Protein AF-A0A2H3H7Q0-F1 (afdb_monomer_lite)

Sequence (134 aa):
MDFGANPGRKFRSNGLHGAVRRRQMPQIELYIRDFGVPVDVEDRDYATPVMYAMQLEHPYDLETITHLFSLGADPLVEFGDAGWNYAQYAFAMGKEDLAEWFKVKWLEAKAKANLTARTTPTSSRESSCTIGRD

Radius of gyration: 20.69 Å; chains: 1; bounding box: 75×32×47 Å

InterPro domains:
  IPR036770 Ankyrin repeat-containing domain superfamily [G3DSA:1.25.40.20] (1-127)
  IPR036770 Ankyrin repeat-containing domain superfamily [SSF48403] (10-103)

Organism: NCBI:txid327505

Foldseek 3Di:
DPDPFLQQDAAACGVLLVCLLVVVLVSNCCCCPVVVRPQQGAYNVRDGSLNSLLVDDPPRSVVSNVSSVVSPDDLCQFDDPVRDGPLNVSVVVVNNVVSVVSVVVNVVRVVVVVVVVVPPPPPPDDDDDDDDDD

Secondary structure (DSSP, 8-state):
--S---TT-TTS--HHHHHHHTT-HHHHHIIIIIS---TT---TTS--HHHHHTTSPTTHHHHHHHHHHHTT--TT-EETTTTEEHHHHHHHTT-HHHHHHHHHHHHHHHHHHHHHHHHS--------------

pLDDT: mean 86.57, std 16.11, range [40.41, 98.69]

Structure (mmCIF, N/CA/C/O backbone):
data_AF-A0A2H3H7Q0-F1
#
_entry.id   AF-A0A2H3H7Q0-F1
#
loop_
_atom_site.group_PDB
_atom_site.id
_atom_site.type_symbol
_atom_site.label_atom_id
_atom_site.label_alt_id
_atom_site.label_comp_id
_atom_site.label_asym_id
_atom_site.label_entity_id
_atom_site.label_seq_id
_atom_site.pdbx_PDB_ins_code
_atom_site.Cartn_x
_atom_site.Cartn_y
_atom_site.Cartn_z
_atom_site.occupancy
_atom_site.B_iso_or_equiv
_atom_site.auth_seq_id
_atom_site.auth_comp_id
_atom_site.auth_asym_id
_atom_site.auth_atom_id
_atom_site.pdbx_PDB_model_num
ATOM 1 N N . MET A 1 1 ? -6.424 -14.660 -23.745 1.00 40.41 1 MET A N 1
ATOM 2 C CA . MET A 1 1 ? -5.178 -14.715 -22.952 1.00 40.41 1 MET A CA 1
ATOM 3 C C . MET A 1 1 ? -4.873 -16.187 -22.739 1.00 40.41 1 MET A C 1
ATOM 5 O O . MET A 1 1 ? -5.611 -16.820 -22.003 1.00 40.41 1 MET A O 1
ATOM 9 N N . ASP A 1 2 ? -3.866 -16.730 -23.432 1.00 47.50 2 ASP A N 1
ATOM 10 C CA . ASP A 1 2 ? -3.677 -18.185 -23.630 1.00 47.50 2 ASP A CA 1
ATOM 11 C C . ASP A 1 2 ? -2.493 -18.800 -22.866 1.00 47.50 2 ASP A C 1
ATOM 13 O O . ASP A 1 2 ? -1.894 -19.782 -23.288 1.00 47.50 2 ASP A O 1
ATOM 17 N N . PHE A 1 3 ? -2.169 -18.282 -21.685 1.00 46.81 3 PHE A N 1
ATOM 18 C CA . PHE A 1 3 ? -1.283 -18.979 -20.753 1.00 46.81 3 PHE A CA 1
ATOM 19 C C . PHE A 1 3 ? -1.877 -18.802 -19.363 1.00 46.81 3 PHE A C 1
ATOM 21 O O . PHE A 1 3 ? -2.087 -17.664 -18.960 1.00 46.81 3 PHE A O 1
ATOM 28 N N . GLY A 1 4 ? -2.186 -19.894 -18.655 1.00 53.84 4 GLY A N 1
ATOM 29 C CA . GLY A 1 4 ? -2.887 -19.941 -17.356 1.00 53.84 4 GLY A CA 1
ATOM 30 C C . GLY A 1 4 ? -2.181 -19.264 -16.167 1.00 53.84 4 GLY A C 1
ATOM 31 O O . GLY A 1 4 ? -2.181 -19.793 -15.056 1.00 53.84 4 GLY A O 1
ATOM 32 N N . ALA A 1 5 ? -1.554 -18.110 -16.381 1.00 59.56 5 ALA A N 1
ATOM 33 C CA . ALA A 1 5 ? -1.069 -17.219 -15.351 1.00 59.56 5 ALA A CA 1
ATOM 34 C C . ALA A 1 5 ? -2.271 -16.640 -14.597 1.00 59.56 5 ALA A C 1
ATOM 36 O O . ALA A 1 5 ? -3.099 -15.937 -15.166 1.00 59.56 5 ALA A O 1
ATOM 37 N N . ASN A 1 6 ? -2.355 -16.939 -13.303 1.00 64.81 6 ASN A N 1
ATOM 38 C CA . ASN A 1 6 ? -3.302 -16.302 -12.399 1.00 64.81 6 ASN A CA 1
ATOM 39 C C . ASN A 1 6 ? -2.601 -15.102 -11.731 1.00 64.81 6 ASN A C 1
ATOM 41 O O . ASN A 1 6 ? -1.754 -15.315 -10.853 1.00 64.81 6 ASN A O 1
ATOM 45 N N . PRO A 1 7 ? -2.920 -13.855 -12.125 1.00 61.91 7 PRO A N 1
ATOM 46 C CA . PRO A 1 7 ? -2.266 -12.666 -11.585 1.00 61.91 7 PRO A CA 1
ATOM 47 C C . PRO A 1 7 ? -2.603 -12.401 -10.112 1.00 61.91 7 PRO A C 1
ATOM 49 O O . PRO A 1 7 ? -1.845 -11.687 -9.461 1.00 61.91 7 PRO A O 1
ATOM 52 N N . GLY A 1 8 ? -3.662 -13.020 -9.577 1.00 61.25 8 GLY A N 1
ATOM 53 C CA . GLY A 1 8 ? -4.069 -12.969 -8.170 1.00 61.25 8 GLY A CA 1
ATOM 54 C C . GLY A 1 8 ? -3.731 -14.226 -7.372 1.00 61.25 8 GLY A C 1
ATOM 55 O O . GLY A 1 8 ? -4.306 -14.462 -6.309 1.00 61.25 8 GLY A O 1
ATOM 56 N N . ARG A 1 9 ? -2.829 -15.079 -7.872 1.00 69.62 9 ARG A N 1
ATOM 57 C CA . ARG A 1 9 ? -2.423 -16.286 -7.146 1.00 69.62 9 ARG A CA 1
ATOM 58 C C . ARG A 1 9 ? -1.757 -15.894 -5.824 1.00 69.62 9 ARG A C 1
ATOM 60 O O . ARG A 1 9 ? -0.689 -15.288 -5.832 1.00 69.62 9 ARG A O 1
ATOM 67 N N . LYS A 1 10 ? -2.361 -16.303 -4.706 1.00 57.66 10 LYS A N 1
ATOM 68 C CA . LYS A 1 10 ? -1.784 -16.141 -3.364 1.00 57.66 10 LYS A CA 1
ATOM 69 C C . LYS A 1 10 ? -0.451 -16.899 -3.238 1.00 57.66 10 LYS A C 1
ATOM 71 O O . LYS A 1 10 ? -0.252 -17.935 -3.8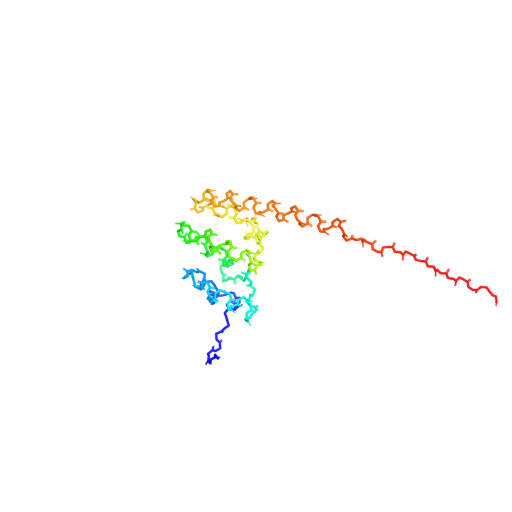90 1.00 57.66 10 LYS A O 1
ATOM 76 N N . PHE A 1 11 ? 0.443 -16.407 -2.380 1.00 54.78 11 PHE A N 1
ATOM 77 C CA . PHE A 1 11 ? 1.654 -17.114 -1.928 1.00 54.78 11 PHE A CA 1
ATOM 78 C C . PHE A 1 11 ? 2.774 -17.312 -2.975 1.00 54.78 11 PHE A C 1
ATOM 80 O O . PHE A 1 11 ? 3.592 -18.240 -2.875 1.00 54.78 11 PHE A O 1
ATOM 87 N N . ARG A 1 12 ? 2.826 -16.447 -3.999 1.00 59.22 12 ARG A N 1
ATOM 88 C CA . ARG A 1 12 ? 3.988 -16.197 -4.880 1.00 59.22 12 ARG A CA 1
ATOM 89 C C . ARG A 1 12 ? 4.002 -14.721 -5.287 1.00 59.22 12 ARG A C 1
ATOM 91 O O . ARG A 1 12 ? 2.928 -14.135 -5.366 1.00 59.22 12 ARG A O 1
ATOM 98 N N . SER A 1 13 ? 5.178 -14.160 -5.606 1.00 57.69 13 SER A N 1
ATOM 99 C CA . SER A 1 13 ? 5.256 -12.866 -6.306 1.00 57.69 13 SER A CA 1
ATOM 100 C C . SER A 1 13 ? 4.405 -12.979 -7.574 1.00 57.69 13 SER A C 1
ATOM 102 O O . SER A 1 13 ? 4.705 -13.771 -8.473 1.00 57.69 13 SER A O 1
ATOM 104 N N . ASN A 1 14 ? 3.246 -12.327 -7.544 1.00 70.50 14 ASN A N 1
ATOM 105 C CA . ASN A 1 14 ? 2.165 -12.529 -8.502 1.00 70.50 14 ASN A CA 1
ATOM 106 C C . ASN A 1 14 ? 2.187 -11.432 -9.577 1.00 70.50 14 ASN A C 1
ATOM 108 O O . ASN A 1 14 ? 3.053 -10.551 -9.580 1.00 70.50 14 ASN A O 1
ATOM 112 N N . GLY A 1 15 ? 1.236 -11.500 -10.511 1.00 84.38 15 GLY A N 1
ATOM 113 C CA . GLY A 1 15 ? 1.127 -10.516 -11.585 1.00 84.38 15 GLY A CA 1
ATOM 114 C C . GLY A 1 15 ? 0.970 -9.091 -11.050 1.00 84.38 15 GLY A C 1
ATOM 115 O O . GLY A 1 15 ? 1.643 -8.189 -11.549 1.00 84.38 15 GLY A O 1
ATOM 116 N N . LEU A 1 16 ? 0.150 -8.897 -10.011 1.00 93.44 16 LEU A N 1
ATOM 117 C CA . LEU A 1 16 ? -0.135 -7.578 -9.443 1.00 93.44 16 LEU A CA 1
ATOM 118 C C . LEU A 1 16 ? 1.083 -6.953 -8.746 1.00 93.44 16 LEU A C 1
ATOM 120 O O . LEU A 1 16 ? 1.428 -5.815 -9.057 1.00 93.44 16 LEU A O 1
ATOM 124 N N . HIS A 1 17 ? 1.800 -7.698 -7.901 1.00 93.25 17 HIS A N 1
ATOM 125 C CA . HIS A 1 17 ? 3.039 -7.218 -7.269 1.00 93.25 17 HIS A CA 1
ATOM 126 C C . HIS A 1 17 ? 4.089 -6.802 -8.308 1.00 93.25 17 HIS A C 1
ATOM 128 O O . HIS A 1 17 ? 4.707 -5.739 -8.208 1.00 93.25 17 HIS A O 1
ATOM 134 N N . GLY A 1 18 ? 4.267 -7.624 -9.350 1.00 92.31 18 GLY A N 1
ATOM 135 C CA . GLY A 1 18 ? 5.181 -7.324 -10.450 1.00 92.31 18 GLY A CA 1
ATOM 136 C C . GLY A 1 18 ? 4.773 -6.082 -11.249 1.00 92.31 18 GLY A C 1
ATOM 137 O O . GLY A 1 18 ? 5.641 -5.282 -11.607 1.00 92.31 18 GLY A O 1
ATOM 138 N N . ALA A 1 19 ? 3.473 -5.900 -11.504 1.00 95.38 19 ALA A N 1
ATOM 139 C CA . ALA A 1 19 ? 2.935 -4.721 -12.180 1.00 95.38 19 ALA A CA 1
ATOM 140 C C . ALA A 1 19 ? 3.152 -3.444 -11.355 1.00 95.38 19 ALA A C 1
ATOM 142 O O . ALA A 1 19 ? 3.615 -2.445 -11.907 1.00 95.38 19 ALA A O 1
ATOM 143 N N . VAL A 1 20 ? 2.918 -3.501 -10.038 1.00 97.31 20 VAL A N 1
ATOM 144 C CA . VAL A 1 20 ? 3.194 -2.402 -9.098 1.00 97.31 20 VAL A CA 1
ATOM 145 C C . VAL A 1 20 ? 4.668 -2.023 -9.096 1.00 97.31 20 VAL A C 1
ATOM 147 O O . VAL A 1 20 ? 5.000 -0.864 -9.333 1.00 97.31 20 VAL A O 1
ATOM 150 N N . ARG A 1 21 ? 5.575 -2.995 -8.932 1.00 94.69 21 ARG A N 1
ATOM 151 C CA . ARG A 1 21 ? 7.025 -2.733 -8.920 1.00 94.69 21 ARG A CA 1
ATOM 152 C C . ARG A 1 21 ? 7.526 -2.089 -10.216 1.00 94.69 21 ARG A C 1
ATOM 154 O O . ARG A 1 21 ? 8.532 -1.391 -10.220 1.00 94.69 21 ARG A O 1
ATOM 161 N N . ARG A 1 22 ? 6.844 -2.352 -11.334 1.00 94.38 22 ARG A N 1
ATOM 162 C CA . ARG A 1 22 ? 7.148 -1.781 -12.656 1.00 94.38 22 ARG A CA 1
ATOM 163 C C . ARG A 1 22 ? 6.316 -0.539 -12.987 1.00 94.38 22 ARG A C 1
ATOM 165 O O . ARG A 1 22 ? 6.453 -0.025 -14.093 1.00 94.38 22 ARG A O 1
ATOM 172 N N . ARG A 1 23 ? 5.451 -0.085 -12.072 1.00 96.31 23 ARG A N 1
ATOM 173 C CA . ARG A 1 23 ? 4.514 1.037 -12.248 1.00 96.31 23 ARG A CA 1
ATOM 174 C C . ARG A 1 23 ? 3.656 0.937 -13.508 1.00 96.31 23 ARG A C 1
ATOM 176 O O . ARG A 1 23 ? 3.368 1.927 -14.176 1.00 96.31 23 ARG A O 1
ATOM 183 N N . GLN A 1 24 ? 3.241 -0.274 -13.855 1.00 96.31 24 GLN A N 1
ATOM 184 C CA . GLN A 1 24 ? 2.378 -0.501 -15.007 1.00 96.31 24 GLN A CA 1
ATOM 185 C C . GLN A 1 24 ? 0.922 -0.220 -14.616 1.00 96.31 24 GLN A C 1
ATOM 187 O O . GLN A 1 24 ? 0.142 -1.155 -14.473 1.00 96.31 24 GLN A O 1
ATOM 192 N N . MET A 1 25 ? 0.555 1.056 -14.433 1.00 96.62 25 MET A N 1
ATOM 193 C CA . MET A 1 25 ? -0.792 1.458 -13.979 1.00 96.62 25 MET A CA 1
ATOM 194 C C . MET A 1 25 ? -1.930 0.812 -14.787 1.00 96.62 25 MET A C 1
ATOM 196 O O . MET A 1 25 ? -2.810 0.220 -14.166 1.00 96.62 25 MET A O 1
ATOM 200 N N . PRO A 1 26 ? -1.884 0.766 -16.137 1.00 96.19 26 PRO A N 1
ATOM 201 C CA . PRO A 1 26 ? -2.926 0.080 -16.905 1.00 96.19 26 PRO A CA 1
ATOM 202 C C . PRO A 1 26 ? -3.039 -1.410 -16.564 1.00 96.19 26 PRO A C 1
ATOM 204 O O . PRO A 1 26 ? -4.125 -1.978 -16.566 1.00 96.19 26 PRO A O 1
ATOM 207 N N . GLN A 1 27 ? -1.915 -2.054 -16.240 1.00 95.44 27 GLN A N 1
ATOM 208 C CA . GLN A 1 27 ? -1.879 -3.467 -15.882 1.00 95.44 27 GLN A CA 1
ATOM 209 C C . GLN A 1 27 ? -2.388 -3.716 -14.456 1.00 95.44 27 GLN A C 1
ATOM 211 O O . GLN A 1 27 ? -3.026 -4.739 -14.214 1.00 95.44 27 GLN A O 1
ATOM 216 N N . ILE A 1 28 ? -2.122 -2.786 -13.531 1.00 96.94 28 ILE A N 1
ATOM 217 C CA . ILE A 1 28 ? -2.667 -2.786 -12.166 1.00 96.94 28 ILE A CA 1
ATOM 218 C C . ILE A 1 28 ? -4.196 -2.709 -12.231 1.00 96.94 28 ILE A C 1
ATOM 220 O O . ILE A 1 28 ? -4.874 -3.561 -11.657 1.00 96.94 28 ILE A O 1
ATOM 224 N N . GLU A 1 29 ? -4.733 -1.745 -12.985 1.00 97.00 29 GLU A N 1
ATOM 225 C CA . GLU A 1 29 ? -6.179 -1.590 -13.167 1.00 97.00 29 GLU A CA 1
ATOM 226 C C . GLU A 1 29 ? -6.807 -2.814 -13.836 1.00 97.00 29 GLU A C 1
ATOM 228 O O . GLU A 1 29 ? -7.794 -3.334 -13.322 1.00 97.00 29 GLU A O 1
ATOM 233 N N . LEU A 1 30 ? -6.208 -3.313 -14.924 1.00 94.62 30 LEU A N 1
ATOM 234 C CA . LEU A 1 30 ? -6.664 -4.513 -15.632 1.00 94.62 30 LEU A CA 1
ATOM 235 C C . LEU A 1 30 ? -6.754 -5.725 -14.688 1.00 94.62 30 LEU A C 1
ATOM 237 O O . LEU A 1 30 ? -7.744 -6.452 -14.691 1.00 94.62 30 LEU A O 1
ATOM 241 N N . TYR A 1 31 ? -5.747 -5.944 -13.838 1.00 94.00 31 TYR A N 1
ATOM 242 C CA . TYR A 1 31 ? -5.773 -7.059 -12.889 1.00 94.00 31 TYR A CA 1
ATOM 243 C C . TYR A 1 31 ? -6.842 -6.904 -11.808 1.00 94.00 31 TYR A C 1
ATOM 245 O O . TYR A 1 31 ? -7.526 -7.880 -11.498 1.00 94.00 31 TYR A O 1
ATOM 253 N N . ILE A 1 32 ? -7.001 -5.710 -11.240 1.00 95.75 32 ILE A N 1
ATOM 254 C CA . ILE A 1 32 ? -7.946 -5.497 -10.139 1.00 95.75 32 ILE A CA 1
ATOM 255 C C . ILE A 1 32 ? -9.391 -5.448 -10.652 1.00 95.75 32 ILE A C 1
ATOM 257 O O . ILE A 1 32 ? -10.254 -6.134 -10.111 1.00 95.75 32 ILE A O 1
ATOM 261 N N . ARG A 1 33 ? -9.666 -4.666 -11.701 1.00 95.00 33 ARG A N 1
ATOM 262 C CA . ARG A 1 33 ? -11.031 -4.413 -12.188 1.00 95.00 33 ARG A CA 1
ATOM 263 C C . ARG A 1 33 ? -11.559 -5.533 -13.073 1.00 95.00 33 ARG A C 1
ATOM 265 O O . ARG A 1 33 ? -12.680 -5.984 -12.858 1.00 95.00 33 ARG A O 1
ATOM 272 N N . ASP A 1 34 ? -10.754 -6.005 -14.021 1.00 91.50 34 ASP A N 1
ATOM 273 C CA . ASP A 1 34 ? -11.257 -6.924 -15.048 1.00 91.50 34 ASP A CA 1
ATOM 274 C C . ASP A 1 34 ? -11.032 -8.384 -14.650 1.00 91.50 34 ASP A C 1
ATOM 276 O O . ASP A 1 34 ? -11.852 -9.247 -14.963 1.00 91.50 34 ASP A O 1
ATOM 280 N N . PHE A 1 35 ? -9.940 -8.679 -13.933 1.00 89.50 35 PHE A N 1
ATOM 281 C CA . PHE A 1 35 ? -9.648 -10.036 -13.446 1.00 89.50 35 PHE A CA 1
ATOM 282 C C . PHE A 1 35 ? -10.008 -10.262 -11.980 1.00 89.50 35 PHE A C 1
ATOM 284 O O . PHE A 1 35 ? -9.824 -11.374 -11.483 1.00 89.50 35 PHE A O 1
ATOM 291 N N . GLY A 1 36 ? -10.535 -9.242 -11.296 1.00 91.12 36 GLY A N 1
ATOM 292 C CA . GLY A 1 36 ? -11.016 -9.361 -9.921 1.00 91.12 36 GLY A CA 1
ATOM 293 C C . GLY A 1 36 ? -9.929 -9.770 -8.929 1.00 91.12 36 GLY A C 1
ATOM 294 O O . GLY A 1 36 ? -10.227 -10.416 -7.923 1.00 91.12 36 GLY A O 1
ATOM 295 N N . VAL A 1 37 ? -8.660 -9.460 -9.216 1.00 92.56 37 VAL A N 1
ATOM 296 C CA . VAL A 1 37 ? -7.566 -9.734 -8.283 1.00 92.56 37 VAL A CA 1
ATOM 297 C C . VAL A 1 37 ? -7.766 -8.868 -7.038 1.00 92.56 37 VAL A C 1
ATOM 299 O O . VAL A 1 37 ? -7.864 -7.647 -7.177 1.00 92.56 37 VAL A O 1
ATOM 302 N N . PRO A 1 38 ? -7.794 -9.452 -5.823 1.00 94.94 38 PRO A N 1
ATOM 303 C CA . PRO A 1 38 ? -7.860 -8.664 -4.600 1.00 94.94 38 PRO A CA 1
ATOM 304 C C . PRO A 1 38 ? -6.687 -7.686 -4.538 1.00 94.94 38 PRO A C 1
ATOM 306 O O . PRO A 1 38 ? -5.535 -8.085 -4.699 1.00 94.94 38 PRO A O 1
ATOM 309 N N . VAL A 1 39 ? -6.980 -6.412 -4.307 1.00 96.44 39 VAL A N 1
ATOM 310 C CA . VAL A 1 39 ? -5.969 -5.347 -4.275 1.00 96.44 39 VAL A CA 1
ATOM 311 C C . VAL A 1 39 ? -4.959 -5.525 -3.134 1.00 96.44 39 VAL A C 1
ATOM 313 O O . VAL A 1 39 ? -3.786 -5.231 -3.327 1.00 96.44 39 VAL A O 1
ATOM 316 N N . ASP A 1 40 ? -5.378 -6.100 -2.003 1.00 95.50 40 ASP A N 1
ATOM 317 C CA . ASP A 1 40 ? -4.518 -6.433 -0.856 1.00 95.50 40 ASP A CA 1
ATOM 318 C C . ASP A 1 40 ? -4.037 -7.895 -0.886 1.00 95.50 40 ASP A C 1
ATOM 320 O O . ASP A 1 40 ? -3.815 -8.523 0.145 1.00 95.50 40 ASP A O 1
ATOM 324 N N . VAL A 1 41 ? -3.924 -8.498 -2.076 1.00 92.75 41 VAL A N 1
ATOM 325 C CA . VAL A 1 41 ? -3.430 -9.876 -2.210 1.00 92.75 41 VAL A CA 1
ATOM 326 C C . VAL A 1 41 ? -2.008 -10.009 -1.666 1.00 92.75 41 VAL A C 1
ATOM 328 O O . VAL A 1 41 ? -1.101 -9.338 -2.129 1.00 92.75 41 VAL A O 1
ATOM 331 N N . GLU A 1 42 ? -1.786 -10.943 -0.753 1.00 92.12 42 GLU A N 1
ATOM 332 C CA . GLU A 1 42 ? -0.451 -11.220 -0.217 1.00 92.12 42 GLU A CA 1
ATOM 333 C C . GLU A 1 42 ? 0.369 -12.148 -1.130 1.00 92.12 42 GLU A C 1
ATOM 335 O O . GLU A 1 42 ? -0.150 -13.100 -1.742 1.00 92.12 42 GLU A O 1
ATOM 340 N N . ASP A 1 43 ? 1.677 -11.895 -1.209 1.00 88.06 43 ASP A N 1
ATOM 341 C CA . ASP A 1 43 ? 2.639 -12.832 -1.785 1.00 88.06 43 ASP A CA 1
ATOM 342 C C . ASP A 1 43 ? 3.048 -13.942 -0.788 1.00 88.06 43 ASP A C 1
ATOM 344 O O . ASP A 1 43 ? 2.281 -14.321 0.094 1.00 88.06 43 ASP A O 1
ATOM 348 N N . ARG A 1 44 ? 4.201 -14.595 -0.995 1.00 86.31 44 ARG A N 1
ATOM 349 C CA . ARG A 1 44 ? 4.665 -15.675 -0.102 1.00 86.31 44 ARG A CA 1
ATOM 350 C C . ARG A 1 44 ? 5.204 -15.147 1.227 1.00 86.31 44 ARG A C 1
ATOM 352 O O . ARG A 1 44 ? 5.144 -15.868 2.216 1.00 86.31 44 ARG A O 1
ATOM 359 N N . ASP A 1 45 ? 5.721 -13.931 1.215 1.00 87.31 45 ASP A N 1
ATOM 360 C CA . ASP A 1 45 ? 6.363 -13.287 2.352 1.00 87.31 45 ASP A CA 1
ATOM 361 C C . ASP A 1 45 ? 5.366 -12.367 3.078 1.00 87.31 45 ASP A C 1
ATOM 363 O O . ASP A 1 45 ? 5.762 -11.488 3.837 1.00 87.31 45 ASP A O 1
ATOM 367 N N . TYR A 1 46 ? 4.064 -12.585 2.838 1.00 89.94 46 TYR A N 1
ATOM 368 C CA . TYR A 1 46 ? 2.944 -11.790 3.346 1.00 89.94 46 TYR A CA 1
ATOM 369 C C . TYR A 1 46 ? 2.991 -10.318 2.915 1.00 89.94 46 TYR A C 1
ATOM 371 O O . TYR A 1 46 ? 2.336 -9.468 3.515 1.00 89.94 46 TYR A O 1
ATOM 379 N N . ALA A 1 47 ? 3.750 -10.002 1.863 1.00 92.00 47 ALA A N 1
ATOM 380 C CA . ALA A 1 47 ? 3.827 -8.645 1.358 1.00 92.00 47 ALA A CA 1
ATOM 381 C C . ALA A 1 47 ? 2.619 -8.338 0.471 1.00 92.00 47 ALA A C 1
ATOM 383 O O . ALA A 1 47 ? 2.255 -9.145 -0.386 1.00 92.00 47 ALA A O 1
ATOM 384 N N . THR A 1 48 ? 2.017 -7.165 0.671 1.00 95.50 48 THR A N 1
ATOM 385 C CA . THR A 1 48 ? 0.904 -6.657 -0.143 1.00 95.50 48 THR A CA 1
ATOM 386 C C . THR A 1 48 ? 1.418 -5.809 -1.313 1.00 95.50 48 THR A C 1
ATOM 388 O O . THR A 1 48 ? 2.569 -5.347 -1.303 1.00 95.50 48 THR A O 1
ATOM 391 N N . PRO A 1 49 ? 0.582 -5.486 -2.318 1.00 96.75 49 PRO A N 1
ATOM 392 C CA . PRO A 1 49 ? 0.985 -4.597 -3.402 1.00 96.75 49 PRO A CA 1
ATOM 393 C C . PRO A 1 49 ? 1.358 -3.194 -2.902 1.00 96.75 49 PRO A C 1
ATOM 395 O O . PRO A 1 49 ? 2.276 -2.584 -3.444 1.00 96.75 49 PRO A O 1
ATOM 398 N N . VAL A 1 50 ? 0.741 -2.708 -1.818 1.00 98.25 50 VAL A N 1
ATOM 399 C CA . VAL A 1 50 ? 1.118 -1.437 -1.173 1.00 98.25 50 VAL A CA 1
ATOM 400 C C . VAL A 1 50 ? 2.558 -1.486 -0.644 1.00 98.25 50 VAL A C 1
ATOM 402 O O . VAL A 1 50 ? 3.315 -0.543 -0.871 1.00 98.25 50 VAL A O 1
ATOM 405 N N . MET A 1 51 ? 2.992 -2.595 -0.031 1.00 97.12 51 MET A N 1
ATOM 406 C CA . MET A 1 51 ? 4.388 -2.757 0.412 1.00 97.12 51 MET A CA 1
ATOM 407 C C . MET A 1 51 ? 5.384 -2.777 -0.750 1.00 97.12 51 MET A C 1
ATOM 409 O O . MET A 1 51 ? 6.483 -2.235 -0.641 1.00 97.12 51 MET A O 1
ATOM 413 N N . TYR A 1 52 ? 5.013 -3.369 -1.888 1.00 96.81 52 TYR A N 1
ATOM 414 C CA . TYR A 1 52 ? 5.841 -3.305 -3.096 1.00 96.81 52 TYR A CA 1
ATOM 415 C C . TYR A 1 52 ? 5.944 -1.875 -3.637 1.00 96.81 52 TYR A C 1
ATOM 417 O O . TYR A 1 52 ? 7.017 -1.469 -4.083 1.00 96.81 52 TYR A O 1
ATOM 425 N N . ALA A 1 53 ? 4.863 -1.092 -3.57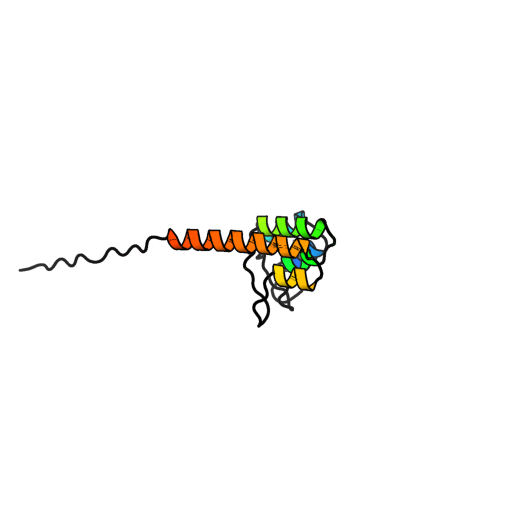4 1.00 98.25 53 ALA A N 1
ATOM 426 C CA . ALA A 1 53 ? 4.880 0.311 -3.981 1.00 98.25 53 ALA A CA 1
ATOM 427 C C . ALA A 1 53 ? 5.789 1.168 -3.080 1.00 98.25 53 ALA A C 1
ATOM 429 O O . ALA A 1 53 ? 6.467 2.062 -3.580 1.00 98.25 53 ALA A O 1
ATOM 430 N N . MET A 1 54 ? 5.891 0.855 -1.782 1.00 98.06 54 MET A N 1
ATOM 431 C CA . MET A 1 54 ? 6.820 1.528 -0.861 1.00 98.06 54 MET A CA 1
ATOM 432 C C . MET A 1 54 ? 8.299 1.328 -1.219 1.00 98.06 54 MET A C 1
ATOM 434 O O . MET A 1 54 ? 9.131 2.095 -0.746 1.00 98.06 54 MET A O 1
ATOM 438 N N . GLN A 1 55 ? 8.661 0.346 -2.049 1.00 96.44 55 GLN A N 1
ATOM 439 C CA . GLN A 1 55 ? 10.046 0.153 -2.509 1.00 96.44 55 GLN A CA 1
ATOM 440 C C . GLN A 1 55 ? 10.434 1.095 -3.659 1.00 96.44 55 GLN A C 1
ATOM 442 O O . GLN A 1 55 ? 11.611 1.194 -3.998 1.00 96.44 55 GLN A O 1
ATOM 447 N N . LEU A 1 56 ? 9.465 1.776 -4.276 1.00 96.88 56 LEU A N 1
ATOM 448 C CA . LEU A 1 56 ? 9.718 2.749 -5.337 1.00 96.88 56 LEU A CA 1
ATOM 449 C C . LEU A 1 56 ? 10.326 4.031 -4.758 1.00 96.88 56 LEU A C 1
ATOM 451 O O . LEU A 1 56 ? 10.113 4.358 -3.595 1.00 96.88 56 LEU A O 1
ATOM 455 N N . GLU A 1 57 ? 11.064 4.788 -5.559 1.00 96.06 57 GLU A N 1
ATOM 456 C CA . GLU A 1 57 ? 11.555 6.105 -5.141 1.00 96.06 57 GLU A CA 1
ATOM 457 C C . GLU A 1 57 ? 10.437 7.153 -5.180 1.00 96.06 57 GLU A C 1
ATOM 459 O O . GLU A 1 57 ? 9.517 7.070 -5.995 1.00 96.06 57 GLU A O 1
ATOM 464 N N . HIS A 1 58 ? 10.526 8.163 -4.317 1.00 94.94 58 HIS A N 1
ATOM 465 C CA . HIS A 1 58 ? 9.625 9.311 -4.363 1.00 94.94 58 HIS A CA 1
ATOM 466 C C . HIS A 1 58 ? 9.776 10.071 -5.699 1.00 94.94 58 HIS A C 1
ATOM 468 O O . HIS A 1 58 ? 10.906 10.235 -6.163 1.00 94.94 58 HIS A O 1
ATOM 474 N N . PRO A 1 59 ? 8.687 10.556 -6.336 1.00 96.06 59 PRO A N 1
ATOM 475 C CA . PRO A 1 59 ? 7.283 10.563 -5.889 1.00 96.06 59 PRO A CA 1
ATOM 476 C C . PRO A 1 59 ? 6.462 9.331 -6.290 1.00 96.06 59 PRO A C 1
ATOM 478 O O . PRO A 1 59 ? 5.248 9.285 -6.082 1.00 96.06 59 PRO A O 1
ATOM 481 N N . TYR A 1 60 ? 7.102 8.344 -6.907 1.00 97.69 60 TYR A N 1
ATOM 482 C CA . TYR A 1 60 ? 6.414 7.228 -7.531 1.00 97.69 60 TYR A CA 1
ATOM 483 C C . TYR A 1 60 ? 5.789 6.255 -6.538 1.00 97.69 60 TYR A C 1
ATOM 485 O O . TYR A 1 60 ? 4.778 5.631 -6.866 1.00 97.69 60 TYR A O 1
ATOM 493 N N . ASP A 1 61 ? 6.371 6.117 -5.350 1.00 97.94 61 ASP A N 1
ATOM 494 C CA . ASP A 1 61 ? 5.765 5.373 -4.250 1.00 97.94 61 ASP A CA 1
ATOM 495 C C . ASP A 1 61 ? 4.384 5.939 -3.909 1.00 97.94 61 ASP A C 1
ATOM 497 O O . ASP A 1 61 ? 3.383 5.236 -4.036 1.00 97.94 61 ASP A O 1
ATOM 501 N N . LEU A 1 62 ? 4.313 7.227 -3.577 1.00 98.06 62 LEU A N 1
ATOM 502 C CA . LEU A 1 62 ? 3.097 7.907 -3.154 1.00 98.06 62 LEU A CA 1
ATOM 503 C C . LEU A 1 62 ? 2.024 7.905 -4.248 1.00 98.06 62 LEU A C 1
ATOM 505 O O . LEU A 1 62 ? 0.854 7.651 -3.955 1.00 98.06 62 LEU A O 1
ATOM 509 N N . GLU A 1 63 ? 2.407 8.143 -5.504 1.00 98.25 63 GLU A N 1
ATOM 510 C CA . GLU A 1 63 ? 1.497 8.066 -6.653 1.00 98.25 63 GLU A CA 1
ATOM 511 C C . GLU A 1 63 ? 0.880 6.664 -6.780 1.00 98.25 63 GLU A C 1
ATOM 513 O O . GLU A 1 63 ? -0.340 6.516 -6.882 1.00 98.25 63 GLU A O 1
ATOM 518 N N . THR A 1 64 ? 1.715 5.625 -6.712 1.00 98.62 64 THR A N 1
ATOM 519 C CA . THR A 1 64 ? 1.273 4.234 -6.867 1.00 98.62 64 THR A CA 1
ATOM 520 C C . THR A 1 64 ? 0.411 3.785 -5.686 1.00 98.62 64 THR A C 1
ATOM 522 O O . THR A 1 64 ? -0.618 3.142 -5.885 1.00 98.62 64 THR A O 1
ATOM 525 N N . ILE A 1 65 ? 0.779 4.162 -4.459 1.00 98.69 65 ILE A N 1
ATOM 526 C CA . ILE A 1 65 ? 0.012 3.872 -3.238 1.00 98.69 65 ILE A CA 1
ATOM 527 C C . ILE A 1 65 ? -1.352 4.565 -3.289 1.00 98.69 65 ILE A C 1
ATOM 529 O O . ILE A 1 65 ? -2.375 3.932 -3.035 1.00 98.69 65 ILE A O 1
ATOM 533 N N . THR A 1 66 ? -1.388 5.843 -3.674 1.00 98.38 66 THR A N 1
ATOM 534 C CA . THR A 1 66 ? -2.640 6.599 -3.827 1.00 98.38 66 THR A CA 1
ATOM 535 C C . THR A 1 66 ? -3.548 5.941 -4.860 1.00 98.38 66 THR A C 1
ATOM 537 O O . THR A 1 66 ? -4.756 5.820 -4.644 1.00 98.38 66 THR A O 1
ATOM 540 N N . HIS A 1 67 ? -2.973 5.459 -5.963 1.00 98.50 67 HIS A N 1
ATOM 541 C CA . HIS A 1 67 ? -3.723 4.728 -6.971 1.00 98.50 67 HIS A CA 1
ATOM 542 C C . HIS A 1 67 ? -4.298 3.411 -6.422 1.00 98.50 67 HIS A C 1
ATOM 544 O O . HIS A 1 67 ? -5.495 3.173 -6.568 1.00 98.50 67 HIS A O 1
ATOM 550 N N . LEU A 1 68 ? -3.508 2.598 -5.712 1.00 98.62 68 LEU A N 1
ATOM 551 C CA . LEU A 1 68 ? -3.986 1.364 -5.069 1.00 98.62 68 LEU A CA 1
ATOM 552 C C . LEU A 1 68 ? -5.106 1.637 -4.052 1.00 98.62 68 LEU A C 1
ATOM 554 O O . LEU A 1 68 ? -6.111 0.930 -4.040 1.00 98.62 68 LEU A O 1
ATOM 558 N N . PHE A 1 69 ? -4.994 2.708 -3.263 1.00 98.44 69 PHE A N 1
ATOM 559 C CA . PHE A 1 69 ? -6.045 3.142 -2.336 1.00 98.44 69 PHE A CA 1
ATOM 560 C C . PHE A 1 69 ? -7.329 3.526 -3.086 1.00 98.44 69 PHE A C 1
ATOM 562 O O . PHE A 1 69 ? -8.425 3.153 -2.671 1.00 98.44 69 PHE A O 1
ATOM 569 N N . SER A 1 70 ? -7.216 4.203 -4.235 1.00 98.06 70 SER A N 1
ATOM 570 C CA . SER A 1 70 ? -8.372 4.503 -5.096 1.00 98.06 70 SER A CA 1
ATOM 571 C C . SER A 1 70 ? -9.030 3.253 -5.699 1.00 98.06 70 SER A C 1
ATOM 573 O O . SER A 1 70 ? -10.218 3.274 -6.020 1.00 98.06 70 SER A O 1
ATOM 575 N N . LEU A 1 71 ? -8.273 2.159 -5.818 1.00 97.88 71 LEU A N 1
ATOM 576 C CA . LEU A 1 71 ? -8.745 0.847 -6.265 1.00 97.88 71 LEU A CA 1
ATOM 577 C C . LEU A 1 71 ? -9.261 -0.032 -5.113 1.00 97.88 71 LEU A C 1
ATOM 579 O O . LEU A 1 71 ? -9.659 -1.170 -5.350 1.00 97.88 71 LEU A O 1
ATOM 583 N N . GLY A 1 72 ? -9.305 0.506 -3.891 1.00 97.50 72 GLY A N 1
ATOM 584 C CA . GLY A 1 72 ? -9.909 -0.134 -2.725 1.00 97.50 72 GLY A CA 1
ATOM 585 C C . GLY A 1 72 ? -8.933 -0.842 -1.792 1.00 97.50 72 GLY A C 1
ATOM 586 O O . GLY A 1 72 ? -9.402 -1.625 -0.973 1.00 97.50 72 GLY A O 1
ATOM 587 N N . ALA A 1 73 ? -7.621 -0.602 -1.910 1.00 98.12 73 ALA A N 1
ATOM 588 C CA . ALA A 1 73 ? -6.658 -1.112 -0.933 1.00 98.12 73 ALA A CA 1
ATOM 589 C C . ALA A 1 73 ? -7.000 -0.594 0.463 1.00 98.12 73 ALA A C 1
ATOM 591 O O . ALA A 1 73 ? -7.244 0.607 0.636 1.00 98.12 73 ALA A O 1
ATOM 592 N N . ASP A 1 74 ? -7.020 -1.491 1.441 1.00 97.69 74 ASP A N 1
ATOM 593 C CA . ASP A 1 74 ? -7.375 -1.146 2.806 1.00 97.69 74 ASP A CA 1
ATOM 594 C C . ASP A 1 74 ? -6.188 -0.460 3.509 1.00 97.69 74 ASP A C 1
ATOM 596 O O . ASP A 1 74 ? -5.131 -1.066 3.703 1.00 97.69 74 ASP A O 1
ATOM 600 N N . PRO A 1 75 ? -6.316 0.813 3.928 1.00 97.12 75 PRO A N 1
ATOM 601 C CA . PRO A 1 75 ? -5.273 1.475 4.704 1.00 97.12 75 PRO A CA 1
ATOM 602 C C . PRO A 1 75 ? -5.114 0.893 6.114 1.00 97.12 75 PRO A C 1
ATOM 604 O O . PRO A 1 75 ? -4.130 1.231 6.767 1.00 97.12 75 PRO A O 1
ATOM 607 N N . LEU A 1 76 ? -6.061 0.075 6.595 1.00 97.12 76 LEU A N 1
ATOM 608 C CA . LEU A 1 76 ? -6.075 -0.511 7.937 1.00 97.12 76 LEU A CA 1
ATOM 609 C C . LEU A 1 76 ? -5.386 -1.881 8.036 1.00 97.12 76 LEU A C 1
ATOM 611 O O . LEU A 1 76 ? -5.490 -2.537 9.070 1.00 97.12 76 LEU A O 1
ATOM 615 N N . VAL A 1 77 ? -4.678 -2.316 6.989 1.00 95.12 77 VAL A N 1
ATOM 616 C CA . VAL A 1 77 ? -3.954 -3.594 7.004 1.00 95.12 77 VAL A CA 1
ATOM 617 C C . VAL A 1 77 ? -2.871 -3.596 8.085 1.00 95.12 77 VAL A C 1
ATOM 619 O O . VAL A 1 77 ? -2.048 -2.680 8.179 1.00 95.12 77 VAL A O 1
ATOM 622 N N . GLU A 1 78 ? -2.859 -4.678 8.860 1.00 94.00 78 GLU A N 1
ATOM 623 C CA . GLU A 1 78 ? -1.818 -5.023 9.823 1.00 94.00 78 GLU A CA 1
ATOM 624 C C . GLU A 1 78 ? -1.118 -6.309 9.372 1.00 94.00 78 GLU A C 1
ATOM 626 O O . GLU A 1 78 ? -1.753 -7.206 8.816 1.00 94.00 78 GLU A O 1
ATOM 631 N N . PHE A 1 79 ? 0.189 -6.409 9.598 1.00 87.75 79 PHE A N 1
ATOM 632 C CA . PHE A 1 79 ? 1.008 -7.526 9.131 1.00 87.75 79 PHE A CA 1
ATOM 633 C C . PHE A 1 79 ? 2.068 -7.948 10.148 1.00 87.75 79 PHE A C 1
ATOM 635 O O . PHE A 1 79 ? 2.544 -7.163 10.972 1.00 87.75 79 PHE A O 1
ATOM 642 N N . GLY A 1 80 ? 2.463 -9.219 10.050 1.00 85.31 80 GLY A N 1
ATOM 643 C CA . GLY A 1 80 ? 3.371 -9.871 10.991 1.00 85.31 80 GLY A CA 1
ATOM 644 C C . GLY A 1 80 ? 2.752 -10.087 12.376 1.00 85.31 80 GLY A C 1
ATOM 645 O O . GLY A 1 80 ? 1.711 -9.530 12.719 1.00 85.31 80 GLY A O 1
ATOM 646 N N . ASP A 1 81 ? 3.428 -10.879 13.207 1.00 85.56 81 AS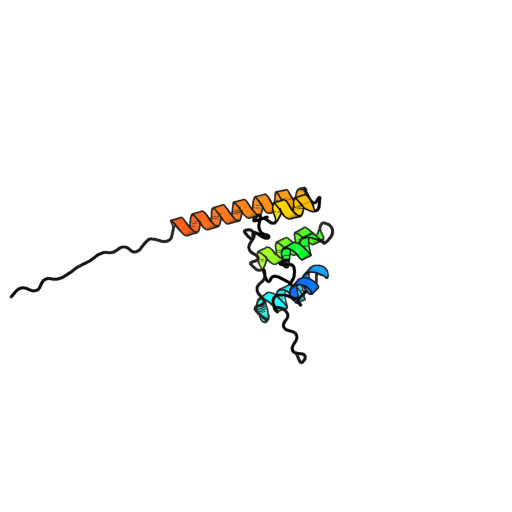P A N 1
ATOM 647 C CA . ASP A 1 81 ? 2.915 -11.273 14.531 1.00 85.56 81 ASP A CA 1
ATOM 648 C C . ASP A 1 81 ? 2.741 -10.089 15.497 1.00 85.56 81 ASP A C 1
ATOM 650 O O . ASP A 1 81 ? 1.964 -10.153 16.447 1.00 85.56 81 ASP A O 1
ATOM 654 N N . ALA A 1 82 ? 3.467 -8.996 15.254 1.00 88.00 82 ALA A N 1
ATOM 655 C CA . ALA A 1 82 ? 3.400 -7.772 16.046 1.00 88.00 82 ALA A CA 1
ATOM 656 C C . ALA A 1 82 ? 2.319 -6.782 15.567 1.00 88.00 82 ALA A C 1
ATOM 658 O O . ALA A 1 82 ? 2.197 -5.715 16.167 1.00 88.00 82 ALA A O 1
ATOM 659 N N . GLY A 1 83 ? 1.570 -7.098 14.501 1.00 91.69 83 GLY A N 1
ATOM 660 C CA . GLY A 1 83 ? 0.500 -6.241 13.979 1.00 91.69 83 GLY A CA 1
ATOM 661 C C . GLY A 1 83 ? 1.007 -4.896 13.458 1.00 91.69 83 GLY A C 1
ATOM 662 O O . GLY A 1 83 ? 0.474 -3.844 13.805 1.00 91.69 83 GLY A O 1
ATOM 663 N N . TRP A 1 84 ? 2.085 -4.908 12.670 1.00 94.25 84 TRP A N 1
ATOM 664 C CA . TRP A 1 84 ? 2.631 -3.679 12.101 1.00 94.25 84 TRP A CA 1
ATOM 665 C C . TRP A 1 84 ? 1.679 -3.102 11.064 1.00 94.25 84 TRP A C 1
ATOM 667 O O . TRP A 1 84 ? 1.170 -3.834 10.225 1.00 94.25 84 TRP A O 1
ATOM 677 N N . ASN A 1 85 ? 1.487 -1.786 11.078 1.00 96.31 85 ASN A N 1
ATOM 678 C CA . ASN A 1 85 ? 0.754 -1.089 10.022 1.00 96.31 85 ASN A CA 1
ATOM 679 C C . ASN A 1 85 ? 1.701 -0.468 8.984 1.00 96.31 85 ASN A C 1
ATOM 681 O O . ASN A 1 85 ? 2.919 -0.371 9.178 1.00 96.31 85 ASN A O 1
ATOM 685 N N . TYR A 1 86 ? 1.128 0.023 7.884 1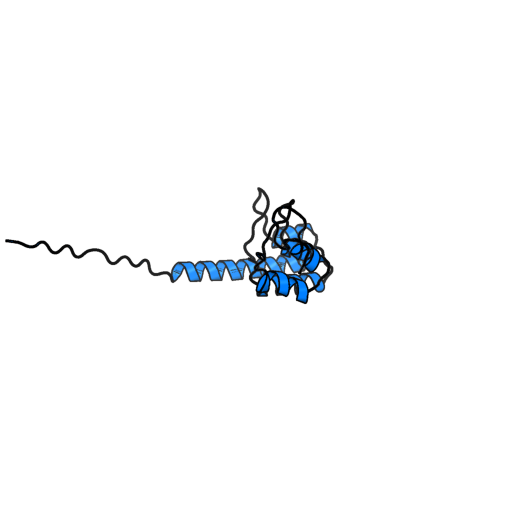.00 98.06 86 TYR A N 1
ATOM 686 C CA . TYR A 1 86 ? 1.896 0.643 6.803 1.00 98.06 86 TYR A CA 1
ATOM 687 C C . TYR A 1 86 ? 2.762 1.834 7.244 1.00 98.06 86 TYR A C 1
ATOM 689 O O . TYR A 1 86 ? 3.859 2.006 6.713 1.00 98.06 86 TYR A O 1
ATOM 697 N N . ALA A 1 87 ? 2.327 2.629 8.228 1.00 98.12 87 ALA A N 1
ATOM 698 C CA . ALA A 1 87 ? 3.115 3.759 8.720 1.00 98.12 87 ALA A CA 1
ATOM 699 C C . ALA A 1 87 ? 4.396 3.291 9.429 1.00 98.12 87 ALA A C 1
ATOM 701 O O . ALA A 1 87 ? 5.478 3.807 9.157 1.00 98.12 87 ALA A O 1
ATOM 702 N N . GLN A 1 88 ? 4.297 2.278 10.293 1.00 97.62 88 GLN A N 1
ATOM 703 C CA . GLN A 1 88 ? 5.453 1.712 10.999 1.00 97.62 88 GLN A CA 1
ATOM 704 C C . GLN A 1 88 ? 6.457 1.079 10.033 1.00 97.62 88 GLN A C 1
ATOM 706 O O . GLN A 1 88 ? 7.665 1.246 10.193 1.00 97.62 88 GLN A O 1
ATOM 711 N N . TYR A 1 89 ? 5.965 0.401 8.998 1.00 96.50 89 TYR A N 1
ATOM 712 C CA . TYR A 1 89 ? 6.832 -0.190 7.984 1.00 96.50 89 TYR A CA 1
ATOM 713 C C . TYR A 1 89 ? 7.524 0.864 7.116 1.00 96.50 89 TYR A C 1
ATOM 715 O O . TYR A 1 89 ? 8.738 0.791 6.942 1.00 96.50 89 TYR A O 1
ATOM 723 N N . ALA A 1 90 ? 6.808 1.896 6.655 1.00 97.75 90 ALA A N 1
ATOM 724 C CA . ALA A 1 90 ? 7.421 3.017 5.938 1.00 97.75 90 ALA A CA 1
ATOM 725 C C . ALA A 1 90 ? 8.496 3.721 6.786 1.00 97.75 90 ALA A C 1
ATOM 727 O O . ALA A 1 90 ? 9.576 4.035 6.283 1.00 97.75 90 ALA A O 1
ATOM 728 N N . PHE A 1 91 ? 8.243 3.899 8.086 1.00 97.81 91 PHE A N 1
ATOM 729 C CA . PHE A 1 91 ? 9.221 4.462 9.016 1.00 97.81 91 PHE A CA 1
ATOM 730 C C . PHE A 1 91 ? 10.474 3.581 9.132 1.00 97.81 91 PHE A C 1
ATOM 732 O O . PHE A 1 91 ? 11.589 4.084 9.028 1.00 97.81 91 PHE A O 1
ATOM 739 N N . ALA A 1 92 ? 10.314 2.260 9.259 1.00 96.50 92 ALA A N 1
ATOM 740 C CA . ALA A 1 92 ? 11.438 1.321 9.303 1.00 96.50 92 ALA A CA 1
ATOM 741 C C . ALA A 1 92 ? 12.254 1.274 7.996 1.00 96.50 92 ALA A C 1
ATOM 743 O O . ALA A 1 92 ? 13.438 0.944 8.026 1.00 96.50 92 ALA A O 1
ATOM 744 N N . MET A 1 93 ? 11.652 1.643 6.861 1.00 96.19 93 MET A N 1
ATOM 745 C CA . MET A 1 93 ? 12.352 1.838 5.585 1.00 96.19 93 MET A CA 1
ATOM 746 C C . MET A 1 93 ? 13.085 3.189 5.483 1.00 96.19 93 MET A C 1
ATOM 748 O O . MET A 1 93 ? 13.715 3.454 4.461 1.00 96.19 93 MET A O 1
ATOM 752 N N . GLY A 1 94 ? 12.990 4.060 6.494 1.00 97.62 94 GLY A N 1
ATOM 753 C CA . GLY A 1 94 ? 13.557 5.413 6.473 1.00 97.62 94 GLY A CA 1
ATOM 754 C C . GLY A 1 94 ? 12.727 6.429 5.680 1.00 97.62 94 GLY A C 1
ATOM 755 O O . GLY A 1 94 ? 13.248 7.468 5.283 1.00 97.62 94 GLY A O 1
ATOM 756 N N . LYS A 1 95 ? 11.445 6.143 5.421 1.00 97.75 95 LYS A N 1
ATOM 757 C CA . LYS A 1 95 ? 10.531 7.009 4.659 1.00 97.75 95 LYS A CA 1
ATOM 758 C C . LYS A 1 95 ? 9.564 7.745 5.583 1.00 97.75 95 LYS A C 1
ATOM 760 O O . LYS A 1 95 ? 8.366 7.467 5.591 1.00 97.75 95 LYS A O 1
ATOM 765 N N . GLU A 1 96 ? 10.093 8.672 6.375 1.00 97.56 96 GLU A N 1
ATOM 766 C CA . GLU A 1 96 ? 9.342 9.375 7.427 1.00 97.56 96 GLU A CA 1
ATOM 767 C C . GLU A 1 96 ? 8.127 10.150 6.891 1.00 97.56 96 GLU A C 1
ATOM 769 O O . GLU A 1 96 ? 7.029 10.012 7.432 1.00 97.56 96 GLU A O 1
ATOM 774 N N . ASP A 1 97 ? 8.278 10.877 5.780 1.00 97.38 97 ASP A N 1
ATOM 775 C CA . ASP A 1 97 ? 7.171 11.626 5.164 1.00 97.38 97 ASP A CA 1
ATOM 776 C C . ASP A 1 97 ? 6.025 10.700 4.727 1.00 97.38 97 ASP A C 1
ATOM 778 O O . ASP A 1 97 ? 4.843 10.988 4.932 1.00 97.38 97 ASP A O 1
ATOM 782 N N . LEU A 1 98 ? 6.374 9.544 4.154 1.00 98.19 98 LEU A N 1
ATOM 783 C CA . LEU A 1 98 ? 5.400 8.539 3.746 1.00 98.19 98 LEU A CA 1
ATOM 784 C C . LEU A 1 98 ? 4.733 7.887 4.966 1.00 98.19 98 LEU A C 1
ATOM 786 O O . LEU A 1 98 ? 3.533 7.612 4.938 1.00 98.19 98 LEU A O 1
ATOM 790 N N . ALA A 1 99 ? 5.485 7.669 6.046 1.00 98.44 99 ALA A N 1
ATOM 791 C CA . ALA A 1 99 ? 4.953 7.140 7.296 1.00 98.44 99 ALA A CA 1
ATOM 792 C C . ALA A 1 99 ? 3.902 8.075 7.913 1.00 98.44 99 ALA A C 1
ATOM 794 O O . ALA A 1 99 ? 2.818 7.616 8.286 1.00 98.44 99 ALA A O 1
ATOM 795 N N . GLU A 1 100 ? 4.171 9.383 7.970 1.00 98.31 100 GLU A N 1
ATOM 796 C CA . GLU A 1 100 ? 3.193 10.354 8.475 1.00 98.31 100 GLU A CA 1
ATOM 797 C C . GLU A 1 100 ? 1.959 10.414 7.562 1.00 98.31 100 GLU A C 1
ATOM 799 O O . GLU A 1 100 ? 0.826 10.424 8.050 1.00 98.31 100 GLU A O 1
ATOM 804 N N . TRP A 1 101 ? 2.147 10.336 6.240 1.00 98.25 101 TRP A N 1
ATOM 805 C CA . TRP A 1 101 ? 1.028 10.237 5.302 1.00 98.25 101 TRP A CA 1
ATOM 806 C C . TRP A 1 101 ? 0.148 9.002 5.568 1.00 98.25 101 TRP A C 1
ATOM 808 O O . TRP A 1 101 ? -1.077 9.126 5.660 1.00 98.25 101 TRP A O 1
ATOM 818 N N . PHE A 1 102 ? 0.740 7.818 5.773 1.00 98.38 102 PHE A N 1
ATOM 819 C CA . PHE A 1 102 ? -0.013 6.600 6.101 1.00 98.38 102 PHE A CA 1
ATOM 820 C C . PHE A 1 102 ? -0.769 6.712 7.421 1.00 98.38 102 PHE A C 1
ATOM 822 O O . PHE A 1 102 ? -1.909 6.261 7.515 1.00 98.38 102 PHE A O 1
ATOM 829 N N . LYS A 1 103 ? -0.172 7.337 8.436 1.00 98.38 103 LYS A N 1
ATOM 830 C CA . LYS A 1 103 ? -0.821 7.563 9.730 1.00 98.38 103 LYS A CA 1
ATOM 831 C C . LYS A 1 103 ? -2.074 8.428 9.589 1.00 98.38 103 LYS A C 1
ATOM 833 O O . LYS A 1 103 ? -3.098 8.111 10.195 1.00 98.38 103 LYS A O 1
ATOM 838 N N . VAL A 1 104 ? -2.032 9.469 8.755 1.00 98.12 104 VAL A N 1
ATOM 839 C CA . VAL A 1 104 ? -3.225 10.265 8.426 1.00 98.12 104 VAL A CA 1
ATOM 840 C C . VAL A 1 104 ? -4.291 9.384 7.767 1.00 98.12 104 VAL A C 1
ATOM 842 O O . VAL A 1 104 ? -5.432 9.367 8.230 1.00 98.12 104 VAL A O 1
ATOM 845 N N . LYS A 1 105 ? -3.927 8.583 6.756 1.00 98.12 105 LYS A N 1
ATOM 846 C CA . LYS A 1 105 ? -4.872 7.681 6.064 1.00 98.12 105 LYS A CA 1
ATOM 847 C C . LYS A 1 105 ? -5.478 6.613 6.965 1.00 98.12 105 LYS A C 1
ATOM 849 O O . LYS A 1 105 ? -6.674 6.338 6.873 1.00 98.12 105 LYS A O 1
ATOM 854 N N . TRP A 1 106 ? -4.691 6.075 7.883 1.00 97.06 106 TRP A N 1
ATOM 855 C CA . TRP A 1 106 ? -5.153 5.148 8.905 1.00 97.06 106 TRP A CA 1
ATOM 856 C C . TRP A 1 106 ? -6.211 5.786 9.815 1.00 97.06 106 TRP A C 1
ATOM 858 O O . TRP A 1 106 ? -7.279 5.215 10.042 1.00 97.06 106 TRP A O 1
ATOM 868 N N . LEU A 1 107 ? -5.953 6.996 10.322 1.00 97.12 107 LEU A N 1
ATOM 869 C CA . LEU A 1 107 ? -6.898 7.715 11.181 1.00 97.12 107 LEU A CA 1
ATOM 870 C C . LEU A 1 107 ? -8.193 8.072 10.441 1.00 97.12 107 LEU A C 1
ATOM 872 O O . LEU A 1 107 ? -9.278 7.879 10.996 1.00 97.12 107 LEU A O 1
ATOM 876 N N . GLU A 1 108 ? -8.092 8.532 9.190 1.00 96.38 108 GLU A N 1
ATOM 877 C CA . GLU A 1 108 ? -9.245 8.795 8.316 1.00 96.38 108 GLU A CA 1
ATOM 878 C C . GLU A 1 108 ? -10.116 7.537 8.154 1.00 96.38 108 GLU A C 1
ATOM 880 O O . GLU A 1 108 ? -11.336 7.584 8.347 1.00 96.38 108 GLU A O 1
ATOM 885 N N . ALA A 1 109 ? -9.497 6.390 7.865 1.00 95.31 109 ALA A N 1
ATOM 886 C CA . ALA A 1 109 ? -10.205 5.129 7.682 1.00 95.31 109 ALA A CA 1
ATOM 887 C C . ALA A 1 109 ? -10.824 4.596 8.983 1.00 95.31 109 ALA A C 1
ATOM 889 O O . ALA A 1 109 ? -11.989 4.193 8.977 1.00 95.31 109 ALA A O 1
ATOM 890 N N . LYS A 1 110 ? -10.117 4.679 10.120 1.00 96.00 110 LYS A N 1
ATOM 891 C CA . LYS A 1 110 ? -10.681 4.319 11.435 1.00 96.00 110 LYS A CA 1
ATOM 892 C C . LYS A 1 110 ? -11.884 5.182 11.796 1.00 96.00 110 LYS A C 1
ATOM 894 O O . LYS A 1 110 ? -12.887 4.664 12.288 1.00 96.00 110 LYS A O 1
ATOM 899 N N . ALA A 1 111 ? -11.804 6.491 11.560 1.00 95.62 111 ALA A N 1
ATOM 900 C CA . ALA A 1 111 ? -12.919 7.397 11.811 1.00 95.62 111 ALA A CA 1
ATOM 901 C C . ALA A 1 111 ? -14.137 7.025 10.951 1.00 95.62 111 ALA A C 1
ATOM 903 O O . ALA A 1 111 ? -15.252 6.927 11.469 1.00 95.62 111 ALA A O 1
ATOM 904 N N . LYS A 1 112 ? -13.916 6.737 9.663 1.00 93.62 112 LYS A N 1
ATOM 905 C CA . LYS A 1 112 ? -14.966 6.288 8.743 1.00 93.62 112 LYS A CA 1
ATOM 906 C C . LYS A 1 112 ? -15.609 4.972 9.196 1.00 93.62 112 LYS A C 1
ATOM 908 O O . LYS A 1 112 ? -16.835 4.898 9.246 1.00 93.62 112 LYS A O 1
ATOM 913 N N . ALA A 1 113 ? -14.811 3.976 9.583 1.00 91.81 113 ALA A N 1
ATOM 914 C CA . ALA A 1 113 ? -15.305 2.685 10.067 1.00 91.81 113 ALA A CA 1
ATOM 915 C C . ALA A 1 113 ? -16.170 2.825 11.338 1.00 91.81 113 ALA A C 1
ATOM 917 O O . ALA A 1 113 ? -17.251 2.239 11.443 1.00 91.81 113 ALA A O 1
ATOM 918 N N . ASN A 1 114 ? -15.747 3.675 12.278 1.00 89.38 114 ASN A N 1
ATOM 919 C CA . ASN A 1 114 ? -16.508 3.957 13.498 1.00 89.38 114 ASN A CA 1
ATOM 920 C C . ASN A 1 114 ? -17.846 4.656 13.215 1.00 89.38 114 ASN A C 1
ATOM 922 O O . ASN A 1 114 ? -18.842 4.377 13.885 1.00 89.38 114 ASN A O 1
ATOM 926 N N . LEU A 1 115 ? -17.891 5.555 12.224 1.00 89.69 115 LEU A N 1
ATOM 927 C CA . LEU A 1 115 ? -19.135 6.200 11.800 1.00 89.69 115 LEU A CA 1
ATOM 928 C C . LEU A 1 115 ? -20.112 5.186 11.198 1.00 89.69 115 LEU A C 1
ATOM 930 O O . LEU A 1 115 ? -21.287 5.202 11.558 1.00 89.69 115 LEU A O 1
ATOM 934 N N . THR A 1 116 ? -19.632 4.279 10.341 1.00 85.06 116 THR A N 1
ATOM 935 C CA . THR A 1 116 ? -20.478 3.240 9.730 1.00 85.06 116 THR A CA 1
ATOM 936 C C . THR A 1 116 ? -21.030 2.242 10.746 1.00 85.06 116 THR A C 1
ATOM 938 O O . THR A 1 116 ? -22.173 1.815 10.621 1.00 85.06 116 THR A O 1
ATOM 941 N N . ALA A 1 117 ? -20.266 1.909 11.790 1.00 77.56 117 ALA A N 1
ATOM 942 C CA . ALA A 1 117 ? -20.721 1.006 12.849 1.00 77.56 117 ALA A CA 1
ATOM 943 C C . ALA A 1 117 ? -21.816 1.625 13.739 1.00 77.56 117 ALA A C 1
ATOM 945 O O . ALA A 1 117 ? -22.632 0.912 14.316 1.00 77.56 117 ALA A O 1
ATOM 946 N N . ARG A 1 118 ? -21.854 2.958 13.862 1.00 70.12 118 ARG A N 1
ATOM 947 C CA . ARG A 1 118 ? -22.855 3.664 14.677 1.00 70.12 118 ARG A CA 1
ATOM 9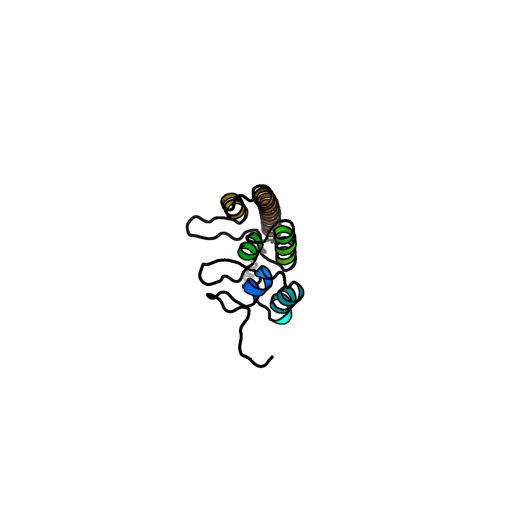48 C C . ARG A 1 118 ? -24.197 3.838 13.954 1.00 70.12 118 ARG A C 1
ATOM 950 O O . ARG A 1 118 ? -25.209 4.054 14.612 1.00 70.12 118 ARG A O 1
ATOM 957 N N . THR A 1 119 ? -24.217 3.769 12.623 1.00 59.66 119 THR A N 1
ATOM 958 C CA . THR A 1 119 ? -25.414 4.014 11.804 1.00 59.66 119 THR A CA 1
ATOM 959 C C . THR A 1 119 ? -26.170 2.757 11.389 1.00 59.66 119 THR A C 1
ATOM 961 O O . THR A 1 119 ? -27.270 2.899 10.863 1.00 59.66 119 THR A O 1
ATOM 964 N N . THR A 1 120 ? -25.669 1.545 11.654 1.00 50.91 120 THR A N 1
ATOM 965 C CA . THR A 1 120 ? -26.489 0.327 11.557 1.00 50.91 120 THR A CA 1
ATOM 966 C C . THR A 1 120 ? -27.505 0.314 12.702 1.00 50.91 120 THR A C 1
ATOM 968 O O . THR A 1 120 ? -27.102 0.120 13.852 1.00 50.91 120 THR A O 1
ATOM 971 N N . PRO A 1 121 ? -28.815 0.507 12.454 1.00 49.12 121 PRO A N 1
ATOM 972 C CA . PRO A 1 121 ? -29.810 0.331 13.493 1.00 49.12 121 PRO A CA 1
ATOM 973 C C . PRO A 1 121 ? -29.925 -1.172 13.732 1.00 49.12 121 PRO A C 1
ATOM 975 O O . PRO A 1 121 ? -30.307 -1.922 12.832 1.00 49.12 121 PRO A O 1
ATOM 978 N N . THR A 1 122 ? -29.615 -1.623 14.944 1.00 50.56 122 THR A N 1
ATOM 979 C CA . THR A 1 122 ? -30.103 -2.907 15.442 1.00 50.56 122 THR A CA 1
ATOM 980 C C . THR A 1 122 ? -31.625 -2.875 15.315 1.00 50.56 122 THR A C 1
ATOM 982 O O . THR A 1 122 ? -32.305 -2.211 16.096 1.00 50.56 122 THR A O 1
ATOM 985 N N . SER A 1 123 ? -32.170 -3.538 14.293 1.00 53.66 123 SER A N 1
ATOM 986 C CA . SER A 1 123 ? -33.608 -3.752 14.131 1.00 53.66 123 SER A CA 1
ATOM 987 C C . SER A 1 123 ? -34.078 -4.773 15.170 1.00 53.66 123 SER A C 1
ATOM 989 O O . SER A 1 123 ? -34.492 -5.881 14.840 1.00 53.66 123 SER A O 1
ATOM 991 N N . SER A 1 124 ? -34.016 -4.391 16.442 1.00 59.06 124 SER A N 1
ATOM 992 C CA . SER A 1 124 ? -34.787 -5.017 17.503 1.00 59.06 124 SER A CA 1
ATOM 993 C C . SER A 1 124 ? -36.186 -4.417 17.451 1.00 59.06 124 SER A C 1
ATOM 995 O O . SER A 1 124 ? -36.466 -3.396 18.075 1.00 59.06 124 SER A O 1
ATOM 997 N N . ARG A 1 125 ? -37.079 -5.036 16.680 1.00 59.50 125 ARG A N 1
ATOM 998 C CA . ARG A 1 125 ? -38.504 -4.983 17.006 1.00 59.50 125 ARG A CA 1
ATOM 999 C C . ARG A 1 125 ? -38.919 -6.359 17.485 1.00 59.50 125 ARG A C 1
ATOM 1001 O O . ARG A 1 125 ? -39.100 -7.284 16.702 1.00 59.50 125 ARG A O 1
ATOM 1008 N N . GLU A 1 126 ? -38.990 -6.450 18.804 1.00 55.66 126 GLU A N 1
ATOM 1009 C CA . GLU A 1 126 ? -39.582 -7.549 19.539 1.00 55.66 126 GLU A CA 1
ATOM 1010 C C . GLU A 1 126 ? -41.084 -7.680 19.240 1.00 55.66 126 GLU A C 1
ATOM 1012 O O . GLU A 1 126 ? -41.795 -6.689 19.082 1.00 55.66 126 GLU A O 1
ATOM 1017 N N . SER A 1 127 ? -41.513 -8.942 19.201 1.00 61.59 127 SER A N 1
ATOM 1018 C CA . SER A 1 127 ? -42.762 -9.511 19.718 1.00 61.59 127 SER A CA 1
ATOM 1019 C C . SER A 1 127 ? -44.106 -8.821 19.459 1.00 61.59 127 SER A C 1
ATOM 1021 O O . SER A 1 127 ? -44.449 -7.798 20.043 1.00 61.59 127 SER A O 1
ATOM 1023 N N . SER A 1 128 ? -44.989 -9.564 18.786 1.00 64.25 128 SER A N 1
ATOM 1024 C CA . SER A 1 128 ? -46.395 -9.623 19.191 1.00 64.25 128 SER A CA 1
ATOM 1025 C C . SER A 1 128 ? -46.892 -11.070 19.110 1.00 64.25 128 SER A C 1
ATOM 1027 O O . SER A 1 128 ? -47.280 -11.559 18.051 1.00 64.25 128 SER A O 1
ATOM 1029 N N . CYS A 1 129 ? -46.834 -11.775 20.243 1.00 60.84 129 CYS A N 1
ATOM 1030 C CA . CYS A 1 129 ? -47.608 -12.993 20.461 1.00 60.84 129 CYS A CA 1
ATOM 1031 C C . CYS A 1 129 ? -49.077 -12.590 20.615 1.00 60.84 129 CYS A C 1
ATOM 1033 O O . CYS A 1 129 ? -49.439 -11.935 21.592 1.00 60.84 129 CYS A O 1
ATOM 1035 N N . THR A 1 130 ? -49.928 -12.996 19.681 1.00 68.94 130 THR A N 1
ATOM 1036 C CA . THR A 1 130 ? -51.377 -12.988 19.887 1.00 68.94 130 THR A CA 1
ATOM 1037 C C . THR A 1 130 ? -51.768 -14.315 20.531 1.00 68.94 130 THR A C 1
ATOM 1039 O O . THR A 1 130 ? -51.758 -15.365 19.895 1.00 68.94 130 THR A O 1
ATOM 1042 N N . ILE A 1 131 ? -52.067 -14.271 21.835 1.00 62.12 131 ILE A N 1
ATOM 1043 C CA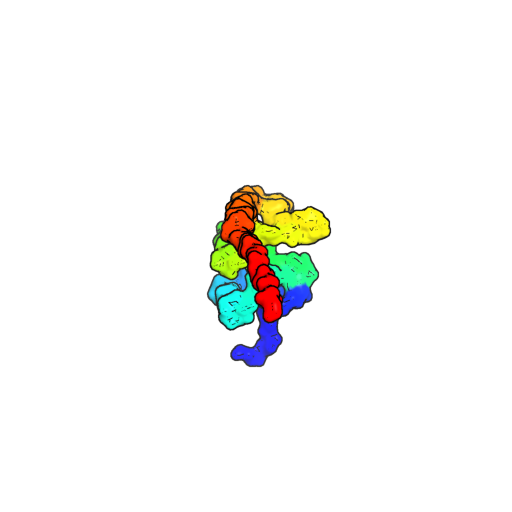 . ILE A 1 131 ? -52.808 -15.333 22.519 1.00 62.12 131 ILE A CA 1
ATOM 1044 C C . ILE A 1 131 ? -54.254 -15.255 22.001 1.00 62.12 131 ILE A C 1
ATOM 1046 O O . ILE A 1 131 ? -54.922 -14.234 22.162 1.00 62.12 131 ILE A O 1
ATOM 1050 N N . GLY A 1 132 ? -54.715 -16.311 21.332 1.00 62.00 132 GLY A N 1
ATOM 1051 C CA . GLY A 1 132 ? -56.119 -16.524 20.991 1.00 62.00 132 GLY A CA 1
ATOM 1052 C C . GLY A 1 132 ? -56.755 -17.445 22.028 1.00 62.00 132 GLY A C 1
ATOM 1053 O O . GLY A 1 132 ? -56.491 -18.641 22.037 1.00 62.00 132 GLY A O 1
ATOM 1054 N N . ARG A 1 133 ? -57.525 -16.836 22.925 1.00 63.53 133 ARG A N 1
ATOM 1055 C CA . ARG A 1 133 ? -58.665 -17.386 23.678 1.00 63.53 133 ARG A CA 1
ATOM 1056 C C . ARG A 1 133 ? -59.867 -17.377 22.699 1.00 63.53 133 ARG A C 1
ATOM 1058 O O . ARG A 1 133 ? -59.932 -16.428 21.923 1.00 63.53 133 ARG A O 1
ATOM 1065 N N . ASP A 1 134 ? -60.779 -18.339 22.555 1.00 58.31 134 ASP A N 1
ATOM 1066 C CA . ASP A 1 134 ? -61.337 -19.422 23.378 1.00 58.31 134 ASP A CA 1
ATOM 1067 C C . ASP A 1 134 ? -61.826 -20.572 22.470 1.00 58.31 134 ASP A C 1
ATOM 1069 O O . ASP A 1 134 ? -62.135 -20.287 21.286 1.00 58.31 134 ASP A O 1
#